Protein 4B62 (pdb70)

Organism: Pseudomonas aeruginosa (strain ATCC 15692 / DSM 22644 / CIP 104116 / JCM 14847 / LMG 12228 / 1C / PRS 101 / PAO1) (NCBI:txid208964)

Structure (mmCIF, N/CA/C/O backbone):
data_4B62
#
_entry.id   4B62
#
_cell.length_a   30.240
_cell.length_b   51.700
_cell.length_c   79.640
_cell.angle_alpha   90.00
_cell.angle_beta   90.00
_cell.angle_gamma   90.00
#
_symmetry.space_group_name_H-M   'P 21 21 21'
#
loop_
_entity.id
_entity.type
_entity.pdbx_description
1 polymer TSSL1
2 non-polymer 1,2-ETHANEDIOL
3 non-polymer 'PHOSPHATE ION'
4 water water
#
loop_
_atom_site.group_PDB
_atom_site.id
_atom_site.type_symbol
_atom_site.label_atom_id
_atom_site.label_alt_id
_atom_site.label_comp_id
_atom_site.label_asym_id
_atom_site.label_entity_id
_atom_site.label_seq_id
_atom_site.pdbx_PDB_ins_code
_atom_site.Cartn_x
_atom_site.Cartn_y
_atom_site.Cartn_z
_atom_site.occupancy
_atom_site.B_iso_or_equiv
_atom_site.auth_seq_id
_atom_site.auth_comp_id
_atom_site.auth_asym_id
_atom_site.auth_atom_id
_atom_site.pdbx_PDB_model_num
ATOM 1 N N . GLU A 1 12 ? 9.248 15.549 6.958 1.00 50.15 304 GLU A N 1
ATOM 2 C CA . GLU A 1 12 ? 8.103 14.627 7.229 1.00 49.94 304 GLU A CA 1
ATOM 3 C C . GLU A 1 12 ? 8.512 13.178 6.991 1.00 39.18 304 GLU A C 1
ATOM 4 O O . GLU A 1 12 ? 8.712 12.436 7.947 1.00 38.98 304 GLU A O 1
ATOM 6 N N . ARG A 1 13 ? 8.657 12.777 5.726 1.00 30.54 305 ARG A N 1
ATOM 7 C CA . ARG A 1 13 ? 9.005 11.390 5.419 1.00 25.49 305 ARG A CA 1
ATOM 8 C C . ARG A 1 13 ? 10.468 11.132 5.760 1.00 24.24 305 ARG A C 1
ATOM 9 O O . ARG A 1 13 ? 11.332 11.939 5.426 1.00 26.50 305 ARG A O 1
ATOM 17 N N . PRO A 1 14 ? 10.750 10.017 6.458 1.00 23.98 306 PRO A N 1
ATOM 18 C CA . PRO A 1 14 ? 12.141 9.749 6.813 1.00 20.31 306 PRO A CA 1
ATOM 19 C C . PRO A 1 14 ? 12.941 9.381 5.579 1.00 19.38 306 PRO A C 1
ATOM 20 O O . PRO A 1 14 ? 12.561 8.448 4.863 1.00 20.61 306 PRO A O 1
ATOM 24 N N . ARG A 1 15 ? 14.035 10.102 5.331 1.00 19.63 307 ARG A N 1
ATOM 25 C CA . ARG A 1 15 ? 14.846 9.902 4.123 1.00 21.26 307 ARG A CA 1
ATOM 26 C C . ARG A 1 15 ? 16.323 9.795 4.505 1.00 20.64 307 ARG A C 1
ATOM 27 O O . ARG A 1 15 ? 16.902 10.760 5.012 1.00 23.64 307 ARG A O 1
ATOM 35 N N . LEU A 1 16 ? 16.924 8.628 4.266 1.00 20.21 308 LEU A N 1
ATOM 36 C CA . LEU A 1 16 ? 18.324 8.388 4.633 1.00 17.93 308 LEU A CA 1
ATOM 37 C C . LEU A 1 16 ? 19.308 8.228 3.474 1.00 17.48 308 LEU A C 1
ATOM 38 O O . LEU A 1 16 ? 20.497 8.416 3.693 1.00 17.95 308 LEU A O 1
ATOM 43 N N . ALA A 1 17 ? 18.854 7.878 2.272 1.00 18.22 309 ALA A N 1
ATOM 44 C CA . ALA A 1 17 ? 19.777 7.597 1.168 1.00 19.54 309 ALA A CA 1
ATOM 45 C C . ALA A 1 17 ? 20.702 8.788 0.928 1.00 19.70 309 ALA A C 1
ATOM 46 O O . ALA A 1 17 ? 21.897 8.622 0.652 1.00 22.03 309 ALA A O 1
ATOM 48 N N . ARG A 1 18 ? 20.149 9.991 1.080 1.00 19.27 310 ARG A N 1
ATOM 49 C CA . ARG A 1 18 ? 20.901 11.226 0.917 1.00 21.67 310 ARG A CA 1
ATOM 50 C C . ARG A 1 18 ? 22.100 11.374 1.855 1.00 20.06 310 ARG A C 1
ATOM 51 O O . ARG A 1 18 ? 22.983 12.180 1.583 1.00 25.93 310 ARG A O 1
ATOM 59 N N . PHE A 1 19 ? 22.130 10.618 2.954 1.00 18.49 311 PHE A N 1
ATOM 60 C CA . PHE A 1 19 ? 23.246 10.678 3.908 1.00 17.68 311 PHE A CA 1
ATOM 61 C C . PHE A 1 19 ? 24.214 9.504 3.787 1.00 18.21 311 PHE A C 1
ATOM 62 O O . PHE A 1 19 ? 25.207 9.441 4.525 1.00 19.74 311 PHE A O 1
ATOM 70 N N . LEU A 1 20 ? 23.923 8.587 2.865 1.00 16.72 312 LEU A N 1
ATOM 71 C CA . LEU A 1 20 ? 24.663 7.338 2.746 1.00 15.96 312 LEU A CA 1
ATOM 72 C C . LEU A 1 20 ? 25.122 7.057 1.308 1.00 16.00 312 LEU A C 1
ATOM 73 O O . LEU A 1 20 ? 25.270 5.903 0.896 1.00 16.49 312 LEU A O 1
ATOM 78 N N . ALA A 1 21 ? 25.387 8.116 0.549 1.00 18.93 313 ALA A N 1
ATOM 79 C CA . ALA A 1 21 ? 25.758 7.960 -0.855 1.00 19.41 313 ALA A CA 1
ATOM 80 C C . ALA A 1 21 ? 26.961 7.040 -1.100 1.00 17.92 313 ALA A C 1
ATOM 81 O O . ALA A 1 21 ? 26.911 6.197 -1.993 1.00 18.07 313 ALA A O 1
ATOM 83 N N . ASP A 1 22 ? 28.046 7.235 -0.356 1.00 18.35 314 ASP A N 1
ATOM 84 C CA . ASP A 1 22 ? 29.258 6.435 -0.578 1.00 20.72 314 ASP A CA 1
ATOM 85 C C . ASP A 1 22 ? 28.996 4.958 -0.321 1.00 18.89 314 ASP A C 1
ATOM 86 O O . ASP A 1 22 ? 29.438 4.106 -1.070 1.00 18.65 314 ASP A O 1
ATOM 91 N N . ASP A 1 23 ? 28.268 4.663 0.749 1.00 16.09 315 ASP A N 1
ATOM 92 C CA . ASP A 1 23 ? 27.980 3.280 1.105 1.00 14.14 315 ASP A CA 1
ATOM 93 C C . ASP A 1 23 ? 27.036 2.629 0.105 1.00 13.73 315 ASP A C 1
ATOM 94 O O . ASP A 1 23 ? 27.170 1.444 -0.193 1.00 14.97 315 ASP A O 1
ATOM 99 N N . ILE A 1 24 ? 26.095 3.410 -0.425 1.00 14.62 316 ILE A N 1
ATOM 100 C CA . ILE A 1 24 ? 25.202 2.894 -1.453 1.00 15.80 316 ILE A CA 1
ATOM 101 C C . ILE A 1 24 ? 26.005 2.587 -2.726 1.00 16.53 316 ILE A C 1
ATOM 102 O O . ILE A 1 24 ? 25.845 1.507 -3.305 1.00 17.57 316 ILE A O 1
ATOM 107 N N . LYS A 1 25 ? 26.862 3.516 -3.160 1.00 18.80 317 LYS A N 1
ATOM 108 C CA . LYS A 1 25 ? 27.638 3.315 -4.399 1.00 20.45 317 LYS A CA 1
ATOM 109 C C . LYS A 1 25 ? 28.603 2.141 -4.262 1.00 21.33 317 LYS A C 1
ATOM 110 O O . LYS A 1 25 ? 28.787 1.379 -5.207 1.00 22.63 317 LYS A O 1
ATOM 113 N N . ALA A 1 26 ? 29.203 1.994 -3.085 1.00 19.36 318 ALA A N 1
ATOM 114 C CA . ALA A 1 26 ? 30.111 0.873 -2.803 1.00 17.44 318 ALA A CA 1
ATOM 115 C C . ALA A 1 26 ? 29.382 -0.459 -2.563 1.00 16.40 318 ALA A C 1
ATOM 116 O O . ALA A 1 26 ? 30.025 -1.501 -2.429 1.00 19.62 318 ALA A O 1
ATOM 118 N N . GLN A 1 27 ? 28.051 -0.407 -2.493 1.00 16.53 319 GLN A N 1
ATOM 119 C CA . GLN A 1 27 ? 27.193 -1.566 -2.256 1.00 16.26 319 GLN A CA 1
ATOM 120 C C . GLN A 1 27 ? 27.405 -2.178 -0.860 1.00 14.75 319 GLN A C 1
ATOM 121 O O . GLN A 1 27 ? 27.155 -3.371 -0.656 1.00 18.07 319 GLN A O 1
ATOM 127 N N A ARG A 1 28 ? 27.847 -1.342 0.088 0.53 12.95 320 ARG A N 1
ATOM 128 N N B ARG A 1 28 ? 27.840 -1.351 0.095 0.47 12.90 320 ARG A N 1
ATOM 129 C CA A ARG A 1 28 ? 27.933 -1.733 1.501 0.53 12.81 320 ARG A CA 1
ATOM 130 C CA B ARG A 1 28 ? 27.921 -1.770 1.497 0.47 12.42 320 ARG A CA 1
ATOM 131 C C A ARG A 1 28 ? 26.564 -1.744 2.180 0.53 11.61 320 ARG A C 1
ATOM 132 C C B ARG A 1 28 ? 26.560 -1.744 2.189 0.47 11.55 320 ARG A C 1
ATOM 133 O O A ARG A 1 28 ? 26.362 -2.470 3.150 0.53 12.21 320 ARG A O 1
ATOM 134 O O B ARG A 1 28 ? 26.354 -2.458 3.169 0.47 12.26 320 ARG A O 1
ATOM 149 N N . VAL A 1 29 ? 25.657 -0.893 1.710 1.00 11.38 321 VAL A N 1
ATOM 150 C CA . VAL A 1 29 ? 24.276 -0.880 2.194 1.00 11.68 321 VAL A CA 1
ATOM 151 C C . VAL A 1 29 ? 23.345 -0.669 1.023 1.00 12.13 321 VAL A C 1
ATOM 152 O O . VAL A 1 29 ? 23.765 -0.230 -0.050 1.00 13.30 321 VAL A O 1
ATOM 156 N N . ALA A 1 30 ? 22.073 -0.983 1.257 1.00 11.86 322 ALA A N 1
ATOM 157 C CA . ALA A 1 30 ? 20.999 -0.559 0.374 1.00 11.97 322 ALA A CA 1
ATOM 158 C C . ALA A 1 30 ? 19.954 0.159 1.213 1.00 12.20 322 ALA A C 1
ATOM 159 O O . ALA A 1 30 ? 19.724 -0.199 2.364 1.00 13.38 322 ALA A O 1
ATOM 161 N N . VAL A 1 31 ? 19.337 1.181 0.640 1.00 12.75 323 VAL A N 1
ATOM 162 C CA . VAL A 1 31 ? 18.403 2.017 1.3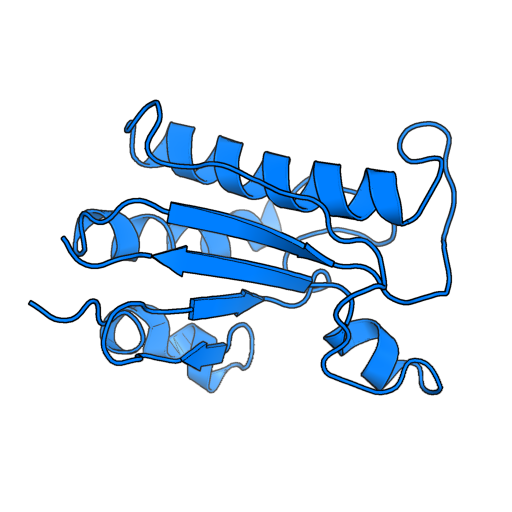83 1.00 13.81 323 VAL A CA 1
ATOM 163 C C . VAL A 1 31 ? 17.106 2.142 0.603 1.00 15.43 323 VAL A C 1
ATOM 164 O O . VAL A 1 31 ? 17.110 2.507 -0.574 1.00 16.89 323 VAL A O 1
ATOM 168 N N . GLU A 1 32 ? 16.012 1.803 1.271 1.00 13.79 324 GLU A N 1
ATOM 169 C CA . GLU A 1 32 ? 14.663 2.026 0.762 1.00 14.40 324 GLU A CA 1
ATOM 170 C C . GLU A 1 32 ? 14.072 3.208 1.519 1.00 14.08 324 GLU A C 1
ATOM 171 O O . GLU A 1 32 ? 13.807 3.091 2.716 1.00 15.11 324 GLU A O 1
ATOM 177 N N . ASP A 1 33 ? 13.868 4.334 0.833 1.00 14.92 325 ASP A N 1
ATOM 178 C CA . ASP A 1 33 ? 13.183 5.489 1.408 1.00 17.33 325 ASP A CA 1
ATOM 179 C C . ASP A 1 33 ? 11.712 5.345 1.034 1.00 17.81 325 ASP A C 1
ATOM 180 O O . ASP A 1 33 ? 11.286 5.683 -0.081 1.00 19.28 325 ASP A O 1
ATOM 185 N N . ALA A 1 34 ? 10.960 4.786 1.974 1.00 16.73 326 ALA A N 1
ATOM 186 C CA . ALA A 1 34 ? 9.545 4.460 1.791 1.00 17.69 326 ALA A CA 1
ATOM 187 C C . ALA A 1 34 ? 8.659 5.569 2.353 1.00 20.40 326 ALA A C 1
ATOM 188 O O . ALA A 1 34 ? 9.146 6.564 2.903 1.00 18.27 326 ALA A O 1
ATOM 190 N N . VAL A 1 35 ? 7.344 5.393 2.211 1.00 23.55 327 VAL A N 1
ATOM 191 C CA . VAL A 1 35 ? 6.380 6.425 2.591 1.00 23.41 327 VAL A CA 1
ATOM 192 C C . VAL A 1 35 ? 6.451 6.836 4.071 1.00 18.14 327 VAL A C 1
ATOM 193 O O . VAL A 1 35 ? 6.285 8.004 4.410 1.00 24.82 327 VAL A O 1
ATOM 197 N N . ASP A 1 36 ? 6.729 5.868 4.939 1.00 15.45 328 ASP A N 1
ATOM 198 C CA . ASP A 1 36 ? 6.634 6.050 6.385 1.00 15.06 328 ASP A CA 1
ATOM 199 C C . ASP A 1 36 ? 7.858 5.545 7.158 1.00 14.40 328 ASP A C 1
ATOM 200 O O . ASP A 1 36 ? 7.836 5.505 8.387 1.00 16.65 328 ASP A O 1
ATOM 205 N N . ARG A 1 37 ? 8.907 5.158 6.427 1.00 14.26 329 ARG A N 1
ATOM 206 C CA . ARG A 1 37 ? 10.075 4.470 6.971 1.00 14.89 329 ARG A CA 1
ATOM 207 C C . ARG A 1 37 ? 11.211 4.634 5.988 1.00 12.97 329 ARG A C 1
ATOM 208 O O . ARG A 1 37 ? 10.965 4.719 4.787 1.00 14.20 329 ARG A O 1
ATOM 216 N N . SER A 1 38 ? 12.444 4.660 6.493 1.00 11.72 330 SER A N 1
ATOM 217 C CA A SER A 1 38 ? 13.607 4.386 5.658 0.65 12.65 330 SER A CA 1
ATOM 218 C CA B SER A 1 38 ? 13.619 4.381 5.669 0.35 12.48 330 SER A CA 1
ATOM 219 C C . SER A 1 38 ? 14.234 3.107 6.201 1.00 11.12 330 SER A C 1
ATOM 220 O O . SER A 1 38 ? 14.430 2.984 7.406 1.00 13.56 330 SER A O 1
ATOM 225 N N . VAL A 1 39 ? 14.514 2.159 5.309 1.00 11.43 331 VAL A N 1
ATOM 226 C CA . VAL A 1 39 ? 15.053 0.859 5.697 1.00 11.12 331 VAL A CA 1
ATOM 227 C C . VAL A 1 39 ? 16.452 0.706 5.118 1.00 10.57 331 VAL A C 1
ATOM 228 O O . VAL A 1 39 ? 16.635 0.720 3.894 1.00 10.73 331 VAL A O 1
ATOM 232 N N . VAL A 1 40 ? 17.437 0.547 6.001 1.00 9.90 332 VAL A N 1
ATOM 233 C CA . VAL A 1 40 ? 18.820 0.333 5.590 1.00 9.47 332 VAL A CA 1
ATOM 234 C C . VAL A 1 40 ? 19.130 -1.148 5.763 1.00 8.53 332 VAL A C 1
ATOM 235 O O . VAL A 1 40 ? 19.078 -1.672 6.873 1.00 10.18 332 VAL A O 1
ATOM 239 N N . THR A 1 41 ? 19.384 -1.831 4.644 1.00 10.04 333 THR A N 1
ATOM 240 C CA . THR A 1 41 ? 19.754 -3.240 4.665 1.00 9.94 333 THR A CA 1
ATOM 241 C C . THR A 1 41 ? 21.276 -3.359 4.587 1.00 9.93 333 THR A C 1
ATOM 242 O O . THR A 1 41 ? 21.899 -2.771 3.705 1.00 11.28 333 THR A O 1
ATOM 246 N N . ILE A 1 42 ? 21.844 -4.104 5.526 1.00 10.00 334 ILE A N 1
ATOM 247 C CA . ILE A 1 42 ? 23.284 -4.312 5.585 1.00 10.16 334 ILE A CA 1
ATOM 248 C C . ILE A 1 42 ? 23.550 -5.814 5.707 1.00 10.26 334 ILE A C 1
ATOM 249 O O . ILE A 1 42 ? 23.121 -6.448 6.678 1.00 10.09 334 ILE A O 1
ATOM 254 N N . ARG A 1 43 ? 24.234 -6.402 4.721 1.00 10.81 335 ARG A N 1
ATOM 255 C CA A ARG A 1 43 ? 24.649 -7.793 4.822 0.52 10.82 335 ARG A CA 1
ATOM 256 C CA B ARG A 1 43 ? 24.677 -7.790 4.820 0.48 10.75 335 ARG A CA 1
ATOM 257 C C . ARG A 1 43 ? 25.501 -7.970 6.088 1.00 9.89 335 ARG A C 1
ATOM 258 O O . ARG A 1 43 ? 26.326 -7.099 6.430 1.00 10.08 335 ARG A O 1
ATOM 273 N N . GLY A 1 44 ? 25.331 -9.103 6.760 1.00 9.54 336 GLY A N 1
ATOM 274 C CA . GLY A 1 44 ? 26.149 -9.406 7.938 1.00 9.25 336 GLY A CA 1
ATOM 275 C C . GLY A 1 44 ? 27.639 -9.331 7.648 1.00 9.82 336 GLY A C 1
ATOM 276 O O . GLY A 1 44 ? 28.413 -8.936 8.514 1.00 10.51 336 GLY A O 1
ATOM 277 N N A ASP A 1 45 ? 28.035 -9.706 6.428 0.50 9.69 337 ASP A N 1
ATOM 278 N N B ASP A 1 45 ? 28.040 -9.694 6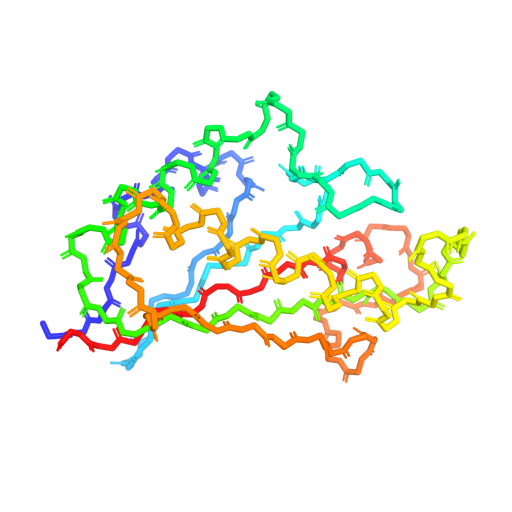.436 0.50 9.35 337 ASP A N 1
ATOM 279 C CA A ASP A 1 45 ? 29.450 -9.703 6.051 0.50 10.31 337 ASP A CA 1
ATOM 280 C CA B ASP A 1 45 ? 29.455 -9.697 6.100 0.50 9.41 337 ASP A CA 1
ATOM 281 C C A ASP A 1 45 ? 30.072 -8.306 6.110 0.50 10.06 337 ASP A C 1
ATOM 282 C C B ASP A 1 45 ? 30.076 -8.301 6.097 0.50 9.82 337 ASP A C 1
ATOM 283 O O A ASP A 1 45 ? 31.291 -8.187 6.176 0.50 11.34 337 ASP A O 1
ATOM 284 O O B ASP A 1 45 ? 31.297 -8.179 6.133 0.50 11.07 337 ASP A O 1
ATOM 293 N N . GLU A 1 46 ? 29.258 -7.254 6.048 1.00 9.82 338 GLU A N 1
ATOM 294 C CA . GLU A 1 46 ? 29.760 -5.879 6.122 1.00 9.35 338 GLU A CA 1
ATOM 295 C C . GLU A 1 46 ? 30.056 -5.414 7.544 1.00 8.84 338 GLU A C 1
ATOM 296 O O . GLU A 1 46 ? 30.636 -4.343 7.702 1.00 10.38 338 GLU A O 1
ATOM 302 N N . LEU A 1 47 ? 29.641 -6.199 8.548 1.00 8.95 339 LEU A N 1
ATOM 303 C CA . LEU A 1 47 ? 29.724 -5.805 9.959 1.00 9.63 339 LEU A CA 1
ATOM 304 C C . LEU A 1 47 ? 30.449 -6.789 10.853 1.00 9.55 339 LEU A C 1
ATOM 305 O O . LEU A 1 47 ? 31.195 -6.372 11.736 1.00 11.42 339 LEU A O 1
ATOM 310 N N . PHE A 1 48 ? 30.191 -8.082 10.647 1.00 9.87 340 PHE A N 1
ATOM 311 C CA . PHE A 1 48 ? 30.548 -9.125 11.598 1.00 10.56 340 PHE A CA 1
ATOM 312 C C . PHE A 1 48 ? 31.460 -10.154 10.942 1.00 11.66 340 PHE A C 1
ATOM 313 O O . PHE A 1 48 ? 31.289 -10.485 9.768 1.00 12.17 340 PHE A O 1
ATOM 321 N N . ALA A 1 49 ? 32.379 -10.721 11.721 1.00 13.93 341 ALA A N 1
ATOM 322 C CA . ALA A 1 49 ? 33.071 -11.928 11.274 1.00 14.77 341 ALA A CA 1
ATOM 323 C C . ALA A 1 49 ? 32.055 -13.069 11.189 1.00 15.22 341 ALA A C 1
ATOM 324 O O . ALA A 1 49 ? 30.968 -13.026 11.808 1.00 14.17 341 ALA A O 1
ATOM 326 N N . SER A 1 50 ? 32.393 -14.072 10.394 1.00 16.57 342 SER A N 1
ATOM 327 C CA . SER A 1 50 ? 31.570 -15.256 10.258 1.00 16.91 342 SER A CA 1
ATOM 328 C C . SER A 1 50 ? 31.195 -15.803 11.635 1.00 17.66 342 SER A C 1
ATOM 329 O O . SER A 1 50 ? 32.038 -15.917 12.524 1.00 18.10 342 SER A O 1
ATOM 332 N N . ALA A 1 51 ? 29.907 -16.083 11.823 1.00 16.95 343 ALA A N 1
ATOM 333 C CA . ALA A 1 51 ? 29.410 -16.734 13.040 1.00 17.92 343 ALA A CA 1
ATOM 334 C C . ALA A 1 51 ? 29.564 -15.902 14.326 1.00 17.03 343 ALA A C 1
ATOM 335 O O . ALA A 1 51 ? 29.425 -16.433 15.420 1.00 20.26 343 ALA A O 1
ATOM 337 N N . SER A 1 52 ? 29.801 -14.595 14.184 1.00 15.08 344 SER A N 1
ATOM 338 C CA . SER A 1 52 ? 29.996 -13.682 15.317 1.00 13.93 344 SER A CA 1
ATOM 339 C C . SER A 1 52 ? 28.927 -12.574 15.290 1.00 12.44 344 SER A C 1
ATOM 340 O O . SER A 1 52 ? 28.396 -12.262 14.226 1.00 11.87 344 SER A O 1
ATOM 343 N N . ALA A 1 53 ? 28.658 -11.981 16.453 1.00 12.82 345 ALA A N 1
ATOM 344 C CA . ALA A 1 53 ? 27.755 -10.839 16.578 1.00 12.10 345 ALA A CA 1
ATOM 345 C C . ALA A 1 53 ? 28.455 -9.562 17.041 1.00 12.63 345 ALA A C 1
ATOM 346 O O . ALA A 1 53 ? 27.814 -8.579 17.331 1.00 15.68 345 ALA A O 1
ATOM 348 N N . SER A 1 54 ? 29.782 -9.586 17.064 1.00 13.09 346 SER A N 1
ATOM 349 C CA A SER A 1 54 ? 30.560 -8.389 17.352 0.53 13.56 346 SER A CA 1
ATOM 350 C CA B SER A 1 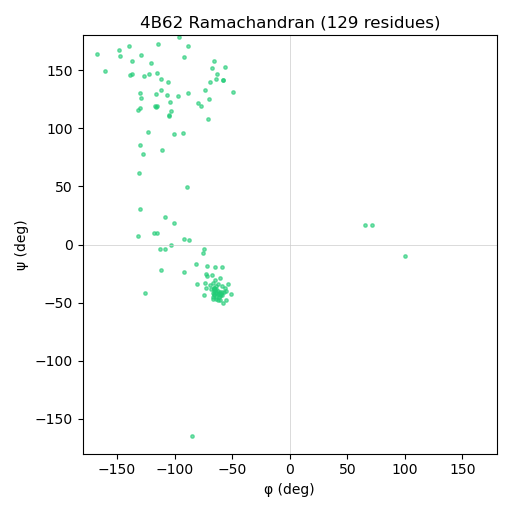54 ? 30.584 -8.409 17.349 0.47 13.65 346 SER A CA 1
ATOM 351 C C . SER A 1 54 ? 30.846 -7.637 16.057 1.00 12.29 346 SER A C 1
ATOM 352 O O . SER A 1 54 ? 31.244 -8.231 15.062 1.00 14.94 346 SER A O 1
ATOM 357 N N . VAL A 1 55 ? 30.626 -6.330 16.068 1.00 11.38 347 VAL A N 1
ATOM 358 C CA . VAL A 1 55 ? 30.943 -5.513 14.907 1.00 11.18 347 VAL A CA 1
ATOM 359 C C . VAL A 1 55 ? 32.451 -5.309 14.904 1.00 11.80 347 VAL A C 1
ATOM 360 O O . VAL A 1 55 ? 33.011 -4.746 15.834 1.00 14.11 347 VAL A O 1
ATOM 364 N N . ARG A 1 56 ? 33.096 -5.767 13.839 1.00 10.87 348 ARG A N 1
ATOM 365 C CA . ARG A 1 56 ? 34.559 -5.690 13.743 1.00 9.87 348 ARG A CA 1
ATOM 366 C C . ARG A 1 56 ? 35.014 -4.238 13.869 1.00 10.47 348 ARG A C 1
ATOM 367 O O . ARG A 1 56 ? 34.358 -3.355 13.344 1.00 11.10 348 ARG A O 1
ATOM 375 N N . ASP A 1 57 ? 36.142 -3.983 14.552 1.00 11.91 349 ASP A N 1
ATOM 376 C CA . ASP A 1 57 ? 36.607 -2.613 14.718 1.00 13.07 349 ASP A CA 1
ATOM 377 C C . ASP A 1 57 ? 36.666 -1.897 13.375 1.00 11.15 349 ASP A C 1
ATOM 378 O O . ASP A 1 57 ? 36.253 -0.749 13.246 1.00 13.05 349 ASP A O 1
ATOM 383 N N . GLU A 1 58 ? 37.172 -2.598 12.365 1.00 10.62 350 GLU A N 1
ATOM 384 C CA . GLU A 1 58 ? 37.395 -1.997 11.048 1.00 12.27 350 GLU A CA 1
ATOM 385 C C . GLU A 1 58 ? 36.108 -1.568 10.331 1.00 11.38 350 GLU A C 1
ATOM 386 O O . GLU A 1 58 ? 36.153 -0.722 9.423 1.00 12.79 350 GLU A O 1
ATOM 392 N N . PHE A 1 59 ? 34.971 -2.131 10.758 1.00 11.35 351 PHE A N 1
ATOM 393 C CA . PHE A 1 59 ? 33.667 -1.859 10.132 1.00 11.76 351 PHE A CA 1
ATOM 394 C C . PHE A 1 59 ? 32.742 -1.015 10.990 1.00 11.36 351 PHE A C 1
ATOM 395 O O . PHE A 1 59 ? 31.652 -0.636 10.552 1.00 12.31 351 PHE A O 1
ATOM 403 N N . GLN A 1 60 ? 33.173 -0.695 12.203 1.00 11.11 352 GLN A N 1
ATOM 404 C CA . GLN A 1 60 ? 32.432 0.249 13.027 1.00 12.28 352 GLN A CA 1
ATOM 405 C C . GLN A 1 60 ? 32.146 1.592 12.356 1.00 11.41 352 GLN A C 1
ATOM 406 O O . GLN A 1 60 ? 31.081 2.159 12.584 1.00 12.88 352 GLN A O 1
ATOM 412 N N . PRO A 1 61 ? 33.064 2.093 11.507 1.00 11.29 353 PRO A N 1
ATOM 413 C CA . PRO A 1 61 ? 32.733 3.369 10.875 1.00 12.07 353 PRO A CA 1
ATOM 414 C C . PRO A 1 61 ? 31.462 3.322 10.011 1.00 11.81 353 PRO A C 1
ATOM 415 O O . PRO A 1 61 ? 30.785 4.328 9.879 1.00 12.17 353 PRO A O 1
ATOM 419 N N . LEU A 1 62 ? 31.132 2.159 9.444 1.00 11.26 354 LEU A N 1
ATOM 420 C CA . LEU A 1 62 ? 29.884 2.034 8.690 1.00 11.32 354 LEU A CA 1
ATOM 421 C C . LEU A 1 62 ? 28.683 2.314 9.595 1.00 11.33 354 LEU A C 1
ATOM 422 O O . LEU A 1 62 ? 27.785 3.093 9.240 1.00 12.59 354 LEU A O 1
ATOM 427 N N . LEU A 1 63 ? 28.663 1.694 10.772 1.00 10.37 355 LEU A N 1
ATOM 428 C CA . LEU A 1 63 ? 27.577 1.964 11.721 1.00 11.99 355 LEU A CA 1
ATOM 429 C C . LEU A 1 63 ? 27.629 3.392 12.231 1.00 10.98 355 LEU A C 1
ATOM 430 O O . LEU A 1 63 ? 26.600 3.986 12.521 1.00 12.64 355 LEU A O 1
ATOM 435 N N . LEU A 1 64 ? 28.826 3.954 12.368 1.00 11.62 356 LEU A N 1
ATOM 436 C CA . LEU A 1 64 ? 28.931 5.362 12.753 1.00 11.20 356 LEU A CA 1
ATOM 437 C C . LEU A 1 64 ? 28.249 6.284 11.731 1.00 12.22 356 LEU A C 1
ATOM 438 O O . LEU A 1 64 ? 27.563 7.224 12.111 1.00 13.53 356 LEU A O 1
ATOM 443 N N . ARG A 1 65 ? 28.412 6.003 10.441 1.00 10.99 357 ARG A N 1
ATOM 444 C CA . ARG A 1 65 ? 27.745 6.806 9.405 1.00 12.53 357 ARG A CA 1
ATOM 445 C C . ARG A 1 65 ? 26.227 6.685 9.502 1.00 13.09 357 ARG A C 1
ATOM 446 O O . ARG A 1 65 ? 25.496 7.663 9.252 1.00 14.22 357 ARG A O 1
ATOM 454 N N . ILE A 1 66 ? 25.753 5.494 9.862 1.00 12.65 358 ILE A N 1
ATOM 455 C CA A ILE A 1 66 ? 24.323 5.273 10.119 0.41 12.36 358 ILE A CA 1
ATOM 456 C CA B ILE A 1 66 ? 24.326 5.343 10.087 0.59 12.58 358 ILE A CA 1
ATOM 457 C C . ILE A 1 66 ? 23.885 6.142 11.307 1.00 12.87 358 ILE A C 1
ATOM 458 O O . ILE A 1 66 ? 22.875 6.840 11.249 1.00 14.72 358 ILE A O 1
ATOM 467 N N . ALA A 1 67 ? 24.645 6.087 12.393 1.00 12.17 359 ALA A N 1
ATOM 468 C CA . ALA A 1 67 ? 24.346 6.914 13.564 1.00 12.99 359 ALA A CA 1
ATOM 469 C C . ALA A 1 67 ? 24.301 8.404 13.234 1.00 14.79 359 ALA A C 1
ATOM 470 O O . ALA A 1 67 ? 23.433 9.129 13.741 1.00 16.67 359 ALA A O 1
ATOM 472 N N . ASP A 1 68 ? 25.235 8.859 12.404 1.00 13.85 360 ASP A N 1
ATOM 473 C CA . ASP A 1 68 ? 25.272 10.253 11.997 1.00 15.34 360 ASP A CA 1
ATOM 474 C C . ASP A 1 68 ? 23.980 10.623 11.262 1.00 15.65 360 ASP A C 1
ATOM 475 O O . ASP A 1 68 ? 23.410 11.688 11.495 1.00 18.10 360 ASP A O 1
ATOM 480 N N . ALA A 1 69 ? 23.537 9.747 10.361 1.00 16.31 361 ALA A N 1
ATOM 481 C CA . ALA A 1 69 ? 22.291 9.961 9.630 1.00 17.86 361 ALA A CA 1
ATOM 482 C C . ALA A 1 69 ? 21.101 9.994 10.588 1.00 17.32 361 ALA A C 1
ATOM 483 O O . ALA A 1 69 ? 20.196 10.822 10.424 1.00 17.63 361 ALA A O 1
ATOM 485 N N . LEU A 1 70 ? 21.124 9.115 11.594 1.00 17.18 362 LEU A N 1
ATOM 486 C CA . LEU A 1 70 ? 20.014 8.999 12.539 1.00 17.02 362 LEU A CA 1
ATOM 487 C C . LEU A 1 70 ? 19.923 10.183 13.499 1.00 19.47 362 LEU A C 1
ATOM 488 O O . LEU A 1 70 ? 18.866 10.426 14.070 1.00 21.85 362 LEU A O 1
ATOM 493 N N . ARG A 1 71 ? 21.007 10.942 13.642 1.00 20.48 363 ARG A N 1
ATOM 494 C CA . ARG A 1 71 ? 20.976 12.204 14.383 1.00 21.76 363 ARG A CA 1
ATOM 495 C C . ARG A 1 71 ? 20.142 13.267 13.666 1.00 21.98 363 ARG A C 1
ATOM 496 O O . ARG A 1 71 ? 19.619 14.185 14.297 1.00 27.05 363 ARG A O 1
ATOM 499 N N . LYS A 1 72 ? 20.038 13.132 12.347 1.00 21.86 364 LYS A N 1
ATOM 500 C CA . LYS A 1 72 ? 19.338 14.082 11.495 1.00 21.63 364 LYS A CA 1
ATOM 501 C C . LYS A 1 72 ? 17.859 13.723 11.271 1.00 20.40 364 LYS A C 1
ATOM 502 O O . LYS A 1 72 ? 17.063 14.588 10.934 1.00 27.28 364 LYS A O 1
ATOM 505 N N . VAL A 1 73 ? 17.519 12.443 11.422 1.00 19.43 365 VAL A N 1
ATOM 506 C CA . VAL A 1 73 ? 16.153 11.947 11.224 1.00 18.70 365 VAL A CA 1
ATOM 507 C C . VAL A 1 73 ? 15.727 11.256 12.508 1.00 18.93 365 VAL A C 1
ATOM 508 O O . VAL A 1 73 ? 16.038 10.077 12.724 1.00 20.78 365 VAL A O 1
ATOM 512 N N . LYS A 1 74 ? 15.008 11.994 13.351 1.00 18.60 366 LYS A N 1
ATOM 513 C CA . LYS A 1 74 ? 14.800 11.607 14.750 1.00 19.48 366 LYS A CA 1
ATOM 514 C C . LYS A 1 74 ? 13.566 10.709 14.972 1.00 18.12 366 LYS A C 1
ATOM 515 O O . LYS A 1 74 ? 12.748 10.948 15.862 1.00 19.59 366 LYS A O 1
ATOM 517 N N . GLY A 1 75 ? 13.454 9.663 14.166 1.00 16.89 367 GLY A N 1
ATOM 518 C CA . GLY A 1 75 ? 12.431 8.653 14.371 1.00 13.80 367 GLY A CA 1
ATOM 519 C C . GLY A 1 75 ? 12.910 7.495 15.237 1.00 12.41 367 GLY A C 1
ATOM 520 O O . GLY A 1 75 ? 14.116 7.273 15.420 1.00 13.04 367 GLY A O 1
ATOM 521 N N . GLN A 1 76 ? 11.948 6.757 15.779 1.00 12.75 368 GLN A N 1
ATOM 522 C CA . GLN A 1 76 ? 12.195 5.471 16.431 1.00 11.32 368 GLN A CA 1
ATOM 523 C C . GLN A 1 76 ? 12.906 4.528 15.444 1.00 10.42 368 GLN A C 1
ATOM 524 O O . GLN A 1 76 ? 12.723 4.657 14.228 1.00 11.36 368 GLN A O 1
ATOM 530 N N . VAL A 1 77 ? 13.692 3.584 15.965 1.00 10.80 369 VAL A N 1
ATOM 531 C CA . VAL A 1 77 ? 14.457 2.679 15.121 1.00 10.43 369 VAL A CA 1
ATOM 532 C C . VAL A 1 77 ? 14.256 1.235 15.536 1.00 9.61 369 VAL A C 1
ATOM 533 O O . VAL A 1 77 ? 14.362 0.886 16.715 1.00 11.06 369 VAL A O 1
ATOM 537 N N . LEU A 1 78 ? 13.950 0.400 14.546 1.00 9.67 370 LEU A N 1
ATOM 538 C CA . LEU A 1 78 ? 13.844 -1.056 14.713 1.00 9.88 370 LEU A CA 1
ATOM 539 C C . LEU A 1 78 ? 14.987 -1.716 13.941 1.00 8.74 370 LEU A C 1
ATOM 540 O O . LEU A 1 78 ? 15.237 -1.364 12.779 1.00 10.10 370 LEU A O 1
ATOM 545 N N . VAL A 1 79 ? 15.662 -2.663 14.589 1.00 8.96 371 VAL A N 1
ATOM 546 C CA . VAL A 1 79 ? 16.682 -3.458 13.932 1.00 8.69 371 VAL A CA 1
ATOM 547 C C . VAL A 1 79 ? 16.229 -4.914 13.919 1.00 8.74 371 VAL A C 1
ATOM 548 O O . VAL A 1 79 ? 16.050 -5.515 14.983 1.00 9.57 371 VAL A O 1
ATOM 552 N N . THR A 1 80 ? 16.046 -5.484 12.733 1.00 8.45 372 THR A N 1
ATOM 553 C CA . THR A 1 80 ? 15.764 -6.910 12.619 1.00 9.09 372 THR A CA 1
ATOM 554 C C . THR A 1 80 ? 17.007 -7.620 12.101 1.00 8.17 372 THR A C 1
ATOM 555 O O . THR A 1 80 ? 17.736 -7.090 11.244 1.00 8.86 372 THR A O 1
ATOM 559 N N . GLY A 1 81 ? 17.263 -8.788 12.680 1.00 8.18 373 GLY A N 1
ATOM 560 C CA . GLY A 1 81 ? 18.408 -9.617 12.333 1.00 8.26 373 GLY A CA 1
ATOM 561 C C . GLY A 1 81 ? 17.939 -10.89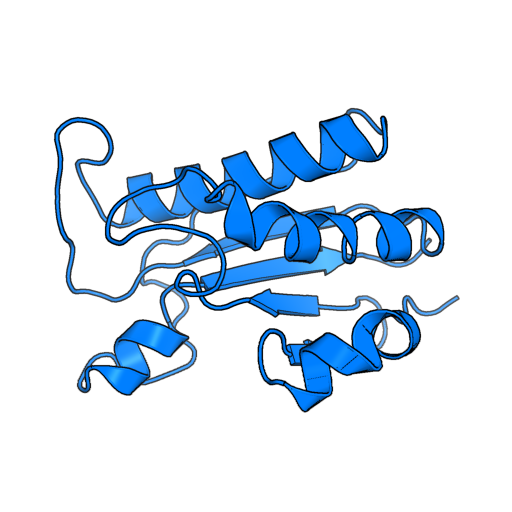2 11.647 1.00 8.25 373 GLY A C 1
ATOM 562 O O . GLY A 1 81 ? 16.920 -11.483 12.037 1.00 9.09 373 GLY A O 1
ATOM 563 N N . HIS A 1 82 ? 18.706 -11.334 10.650 1.00 8.20 374 HIS A N 1
ATOM 564 C CA . HIS A 1 82 ? 18.332 -12.451 9.793 1.00 9.18 374 HIS A CA 1
ATOM 565 C C . HIS A 1 82 ? 19.537 -13.332 9.528 1.00 8.71 374 HIS A C 1
ATOM 566 O O . HIS A 1 82 ? 20.670 -12.839 9.449 1.00 10.19 374 HIS A O 1
ATOM 573 N N . SER A 1 83 ? 19.266 -14.627 9.408 1.00 9.88 375 SER A N 1
ATOM 574 C CA . SER A 1 83 ? 20.253 -15.629 9.066 1.00 9.64 375 SER A CA 1
ATOM 575 C C . SER A 1 83 ? 19.924 -16.237 7.716 1.00 10.29 375 SER A C 1
ATOM 576 O O . SER A 1 83 ? 18.850 -15.996 7.145 1.00 11.62 375 SER A O 1
ATOM 579 N N . ASP A 1 84 ? 20.844 -17.051 7.225 1.00 11.09 376 ASP A N 1
ATOM 580 C CA . ASP A 1 84 ? 20.551 -17.998 6.156 1.00 10.47 376 ASP A CA 1
ATOM 581 C C . ASP A 1 84 ? 19.964 -19.264 6.828 1.00 12.14 376 ASP A C 1
ATOM 582 O O . ASP A 1 84 ? 19.590 -19.212 7.997 1.00 12.30 376 ASP A O 1
ATOM 587 N N . ASN A 1 85 ? 19.906 -20.385 6.117 1.00 13.04 377 ASN A N 1
ATOM 588 C CA . ASN A 1 85 ? 19.427 -21.649 6.700 1.00 15.69 377 ASN A CA 1
ATOM 589 C C . ASN A 1 85 ? 20.546 -22.676 6.933 1.00 15.87 377 ASN A C 1
ATOM 590 O O . ASN A 1 85 ? 20.286 -23.885 7.035 1.00 19.48 377 ASN A O 1
ATOM 595 N N . ARG A 1 86 ? 21.773 -22.176 7.056 1.00 15.54 378 ARG A N 1
ATOM 596 C CA . ARG A 1 86 ? 22.982 -22.999 7.181 1.00 19.15 378 ARG A CA 1
ATOM 597 C C . ARG A 1 86 ? 23.759 -22.550 8.407 1.00 19.84 378 ARG A C 1
ATOM 598 O O . ARG A 1 86 ? 24.754 -21.837 8.289 1.00 23.88 378 ARG A O 1
ATOM 606 N N . PRO A 1 87 ? 23.311 -22.960 9.596 1.00 19.58 379 PRO A N 1
ATOM 607 C CA . PRO A 1 87 ? 23.947 -22.478 10.821 1.00 19.94 379 PRO A CA 1
ATOM 608 C C . PRO A 1 87 ? 25.404 -22.903 10.985 1.00 20.40 379 PRO A C 1
ATOM 609 O O . PRO A 1 87 ? 25.779 -24.025 10.626 1.00 22.92 379 PRO A O 1
ATOM 613 N N . ILE A 1 88 ? 26.203 -21.988 11.529 1.00 20.02 380 ILE A N 1
ATOM 614 C CA . ILE A 1 88 ? 27.565 -22.268 11.969 1.00 20.43 380 ILE A CA 1
ATOM 615 C C . ILE A 1 88 ? 27.491 -22.156 13.496 1.00 22.40 380 ILE A C 1
ATOM 616 O O . ILE A 1 88 ? 27.808 -21.109 14.066 1.00 23.20 380 ILE A O 1
ATOM 621 N N . ALA A 1 89 ? 27.023 -23.224 14.147 1.00 23.41 381 ALA A N 1
ATOM 622 C CA . ALA A 1 89 ? 26.742 -23.200 15.585 1.00 22.15 381 ALA A CA 1
ATOM 623 C C . ALA A 1 89 ? 28.034 -23.100 16.397 1.00 20.17 381 ALA A C 1
ATOM 624 O O . ALA A 1 89 ? 29.041 -23.726 16.048 1.00 25.56 381 ALA A O 1
ATOM 626 N N . THR A 1 90 ? 27.983 -22.298 17.467 1.00 18.34 382 THR A N 1
ATOM 627 C CA . THR A 1 90 ? 29.102 -22.119 18.389 1.00 16.76 382 THR A CA 1
ATOM 628 C C . THR A 1 90 ? 28.591 -22.062 19.825 1.00 15.33 382 THR A C 1
ATOM 629 O O . THR A 1 90 ? 27.385 -22.007 20.070 1.00 15.98 382 THR A O 1
ATOM 633 N N . LEU A 1 91 ? 29.513 -22.085 20.782 1.00 14.25 383 LEU A N 1
ATOM 634 C CA . LEU A 1 91 ? 29.149 -21.988 22.183 1.00 13.88 383 LEU A CA 1
ATOM 635 C C . LEU A 1 91 ? 28.323 -20.747 22.495 1.00 13.85 383 LEU A C 1
ATOM 636 O O . LEU A 1 91 ? 27.388 -20.800 23.299 1.00 15.82 383 LEU A O 1
ATOM 641 N N . ARG A 1 92 ? 28.678 -19.623 21.877 1.00 13.28 384 ARG A N 1
ATOM 642 C CA . ARG A 1 92 ? 28.029 -18.358 22.171 1.00 14.81 384 ARG A CA 1
ATOM 643 C C . ARG A 1 92 ? 26.700 -18.256 21.425 1.00 14.96 384 ARG A C 1
ATOM 644 O O . ARG A 1 92 ? 25.747 -17.663 21.941 1.00 16.69 384 ARG A O 1
ATOM 652 N N . TYR A 1 93 ? 26.642 -18.834 20.223 1.00 14.06 385 TYR A N 1
ATOM 653 C CA . TYR A 1 93 ? 25.450 -18.740 19.364 1.00 14.39 385 TYR A CA 1
ATOM 654 C C . TYR A 1 93 ? 25.075 -20.128 18.883 1.00 14.32 385 TYR A C 1
ATOM 655 O O . TYR A 1 93 ? 25.482 -20.553 17.801 1.00 15.32 385 TYR A O 1
ATOM 664 N N . PRO A 1 94 ? 24.292 -20.856 19.698 1.00 15.38 386 PRO A N 1
ATOM 665 C CA . PRO A 1 94 ? 24.018 -22.257 19.375 1.00 16.36 386 PRO A CA 1
ATOM 666 C C . PRO A 1 94 ? 23.028 -22.505 18.233 1.00 15.12 386 PRO A C 1
ATOM 667 O O . PRO A 1 94 ? 22.805 -23.657 17.858 1.00 20.13 386 PRO A O 1
ATOM 671 N N . SER A 1 95 ? 22.446 -21.436 17.693 1.00 14.62 387 SER A N 1
ATOM 672 C CA . SER A 1 95 ? 21.518 -21.521 16.580 1.00 12.47 387 SER A CA 1
ATOM 673 C C . SER A 1 95 ? 21.645 -20.279 15.710 1.00 11.74 387 SER A C 1
ATOM 674 O O . SER A 1 95 ? 22.164 -19.217 16.139 1.00 11.76 387 SER A O 1
ATOM 677 N N . ASN A 1 96 ? 21.140 -20.404 14.486 1.00 11.81 388 ASN A N 1
ATOM 678 C CA . ASN A 1 96 ? 20.997 -19.245 13.629 1.00 12.77 388 ASN A CA 1
ATOM 679 C C . ASN A 1 96 ? 20.030 -18.227 14.239 1.00 11.48 388 ASN A C 1
ATOM 680 O O . ASN A 1 96 ? 20.221 -17.029 14.080 1.00 12.67 388 ASN A O 1
ATOM 685 N N . TRP A 1 97 ? 18.995 -18.695 14.941 1.00 11.12 389 TRP A N 1
ATOM 686 C CA . TRP A 1 97 ? 18.101 -17.776 15.626 1.00 11.15 389 TRP A CA 1
ATOM 687 C C . TRP A 1 97 ? 18.870 -16.899 16.611 1.00 10.15 389 TRP A C 1
ATOM 688 O O . TRP A 1 97 ? 18.767 -15.671 16.576 1.00 11.11 389 TRP A O 1
ATOM 699 N N . LYS A 1 98 ? 19.684 -17.530 17.452 1.00 10.68 390 LYS A N 1
ATOM 700 C CA . LYS A 1 98 ? 20.384 -16.767 18.465 1.00 10.59 390 LYS A CA 1
ATOM 701 C C . LYS A 1 98 ? 21.377 -15.807 17.837 1.00 10.55 390 LYS A C 1
ATOM 702 O O . LYS A 1 98 ? 21.494 -14.660 18.275 1.00 10.58 390 LYS A O 1
ATOM 708 N N . LEU A 1 99 ? 22.079 -16.253 16.797 1.00 10.45 391 LEU A N 1
ATOM 709 C CA . LEU A 1 99 ? 22.989 -15.348 16.105 1.00 10.44 391 LEU A CA 1
ATOM 710 C C . LEU A 1 99 ? 22.240 -14.140 15.516 1.00 9.71 391 LEU A C 1
ATOM 711 O O . LEU A 1 99 ? 22.712 -12.996 15.615 1.00 10.59 391 LEU A O 1
ATOM 716 N N . SER A 1 100 ? 21.068 -14.389 14.921 1.00 9.94 392 SER A N 1
ATOM 717 C CA . SER A 1 100 ? 20.304 -13.314 14.297 1.00 10.06 392 SER A CA 1
ATOM 718 C C . SER A 1 100 ? 19.833 -12.299 15.357 1.00 9.42 392 SER A C 1
ATOM 719 O O . SER A 1 100 ? 19.843 -11.092 15.120 1.00 9.74 392 SER A O 1
ATOM 722 N N . GLN A 1 101 ? 19.433 -12.801 16.522 1.00 9.23 393 GLN A N 1
ATOM 723 C CA . GLN A 1 101 ? 19.021 -11.924 17.607 1.00 9.86 393 GLN A CA 1
ATOM 724 C C . GLN A 1 101 ? 20.189 -11.103 18.132 1.00 9.27 393 GLN A C 1
ATOM 725 O O . GLN A 1 101 ? 20.076 -9.893 18.363 1.00 10.32 393 GLN A O 1
ATOM 731 N N . ALA A 1 102 ? 21.316 -11.775 18.328 1.00 10.22 394 ALA A N 1
ATOM 732 C CA . ALA A 1 102 ? 22.489 -11.125 18.897 1.00 9.96 394 ALA A CA 1
ATOM 733 C C . ALA A 1 102 ? 23.046 -10.052 17.956 1.00 8.76 394 ALA A C 1
ATOM 734 O O . ALA A 1 102 ? 23.482 -8.987 18.402 1.00 10.42 394 ALA A O 1
ATOM 736 N N . ARG A 1 103 ? 23.008 -10.334 16.653 1.00 9.64 395 ARG A N 1
ATOM 737 C CA . ARG A 1 103 ? 23.453 -9.371 15.665 1.00 9.34 395 ARG A CA 1
ATOM 738 C C . ARG A 1 103 ? 22.576 -8.121 15.662 1.00 8.78 395 ARG A C 1
ATOM 739 O O . ARG A 1 103 ? 23.076 -6.997 15.667 1.00 10.37 395 ARG A O 1
ATOM 747 N N . ALA A 1 104 ? 21.256 -8.315 15.672 1.00 9.00 396 ALA A N 1
ATOM 748 C CA . ALA A 1 104 ? 20.348 -7.181 15.732 1.00 9.52 396 ALA A CA 1
ATOM 749 C C . ALA A 1 104 ? 20.552 -6.383 17.020 1.00 8.38 396 ALA A C 1
ATOM 750 O O . ALA A 1 104 ? 20.578 -5.157 17.019 1.00 9.96 396 ALA A O 1
ATOM 752 N N . GLN A 1 105 ? 20.663 -7.099 18.123 1.00 9.62 397 GLN A N 1
ATOM 753 C CA . GLN A 1 105 ? 20.795 -6.422 19.404 1.00 9.99 397 GLN A CA 1
ATOM 754 C C . GLN A 1 105 ? 22.114 -5.639 19.500 1.00 10.06 397 GLN A C 1
ATOM 755 O O . GLN A 1 105 ? 22.150 -4.548 20.076 1.00 11.17 397 GLN A O 1
ATOM 761 N N . GLU A 1 106 ? 23.202 -6.202 18.963 1.00 11.37 398 GLU A N 1
ATOM 762 C CA . GLU A 1 106 ? 24.471 -5.492 19.014 1.00 11.20 398 GLU A CA 1
ATOM 763 C C . GLU A 1 106 ? 24.407 -4.184 18.209 1.00 9.75 398 GLU A C 1
ATOM 764 O O . GLU A 1 106 ? 24.881 -3.123 18.657 1.00 11.22 398 GLU A O 1
ATOM 770 N N . VAL A 1 107 ? 23.770 -4.244 17.041 1.00 9.97 399 VAL A N 1
ATOM 771 C CA . VAL A 1 107 ? 23.595 -3.043 16.235 1.00 9.94 399 VAL A CA 1
ATOM 772 C C . VAL A 1 107 ? 22.752 -2.008 16.993 1.00 10.00 399 VAL A C 1
ATOM 773 O O . VAL A 1 107 ? 23.108 -0.835 17.081 1.00 10.78 399 VAL A O 1
ATOM 777 N N . ALA A 1 108 ? 21.634 -2.451 17.558 1.00 9.95 400 ALA A N 1
ATOM 778 C CA . ALA A 1 108 ? 20.794 -1.541 18.340 1.00 10.93 400 ALA A CA 1
ATOM 779 C C . ALA A 1 108 ? 21.560 -0.926 19.511 1.00 10.15 400 ALA A C 1
ATOM 780 O O . ALA A 1 108 ? 21.454 0.275 19.783 1.00 11.49 400 ALA A O 1
ATOM 782 N N . ASP A 1 109 ? 22.338 -1.760 20.203 1.00 10.76 401 ASP A N 1
ATOM 783 C CA . ASP A 1 109 ? 23.082 -1.298 21.383 1.00 11.00 401 ASP A CA 1
ATOM 784 C C . ASP A 1 109 ? 24.126 -0.249 20.982 1.00 11.70 401 ASP A C 1
ATOM 785 O O . ASP A 1 109 ? 24.267 0.787 21.629 1.00 13.07 401 ASP A O 1
ATOM 790 N N . LEU A 1 110 ? 24.850 -0.522 19.904 1.00 11.43 402 LEU A N 1
ATOM 791 C CA . LEU A 1 110 ? 25.902 0.390 19.460 1.00 11.59 402 LEU A CA 1
ATOM 792 C C . LEU A 1 110 ? 25.321 1.724 18.999 1.00 11.00 402 LEU A C 1
ATOM 793 O O . LEU A 1 110 ? 25.847 2.803 19.319 1.00 12.60 402 LEU A O 1
ATOM 798 N N . LEU A 1 111 ? 24.223 1.653 18.248 1.00 11.17 403 LEU A N 1
ATOM 799 C CA . LEU A 1 111 ? 23.579 2.868 17.756 1.00 11.77 403 LEU A CA 1
ATOM 800 C C . LEU A 1 111 ? 22.985 3.677 18.911 1.00 12.39 403 LEU A C 1
ATOM 801 O O . LEU A 1 111 ? 23.102 4.905 18.933 1.00 13.98 403 LEU A O 1
ATOM 806 N N . GLY A 1 112 ? 22.352 2.992 19.856 1.00 11.93 404 GLY A N 1
ATOM 807 C CA . GLY A 1 112 ? 21.823 3.654 21.058 1.00 14.05 404 GLY A CA 1
ATOM 808 C C . GLY A 1 112 ? 22.907 4.357 21.861 1.00 13.77 404 GLY A C 1
ATOM 809 O O . GLY A 1 112 ? 22.714 5.477 22.331 1.00 15.53 404 GLY A O 1
ATOM 810 N N . ALA A 1 113 ? 24.055 3.704 22.018 1.00 13.80 405 ALA A N 1
ATOM 811 C CA . ALA A 1 113 ? 25.144 4.289 22.809 1.00 14.70 405 ALA A CA 1
ATOM 812 C C . ALA A 1 113 ? 25.745 5.521 22.123 1.00 14.69 405 ALA A C 1
ATOM 813 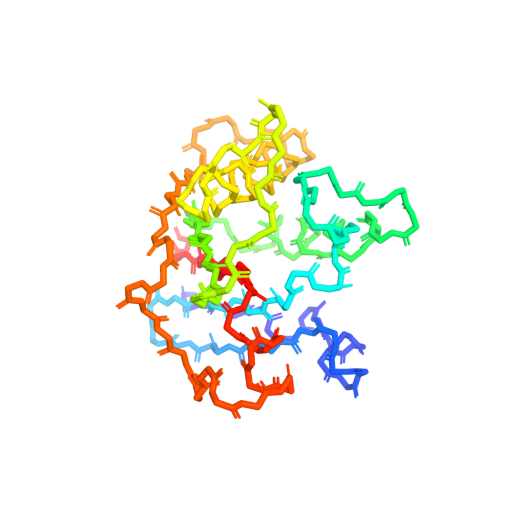O O . ALA A 1 113 ? 26.086 6.506 22.781 1.00 18.39 405 ALA A O 1
ATOM 815 N N . THR A 1 114 ? 25.860 5.473 20.801 1.00 12.92 406 THR A N 1
ATOM 816 C CA . THR A 1 114 ? 26.447 6.568 20.035 1.00 15.60 406 THR A CA 1
ATOM 817 C C . THR A 1 114 ? 25.506 7.762 19.918 1.00 16.79 406 THR A C 1
ATOM 818 O O . THR A 1 114 ? 25.928 8.899 20.078 1.00 18.87 406 THR A O 1
ATOM 822 N N . THR A 1 115 ? 24.225 7.512 19.652 1.00 16.03 407 THR A N 1
ATOM 823 C CA . THR A 1 115 ? 23.256 8.613 19.614 1.00 17.09 407 THR A CA 1
ATOM 824 C C . THR A 1 115 ? 22.932 9.158 21.006 1.00 16.09 407 THR A C 1
ATOM 825 O O . THR A 1 115 ? 22.525 10.316 21.144 1.00 20.76 407 THR A O 1
ATOM 829 N N . GLY A 1 116 ? 23.096 8.326 22.028 1.00 16.46 408 GLY A N 1
ATOM 830 C CA . GLY A 1 116 ? 22.661 8.663 23.381 1.00 17.80 408 GLY A CA 1
ATOM 831 C C . GLY A 1 116 ? 21.157 8.674 23.592 1.00 17.97 408 GLY A C 1
ATOM 832 O O . GLY A 1 116 ? 20.691 9.197 24.588 1.00 22.26 408 GLY A O 1
ATOM 833 N N . ASP A 1 117 ? 20.410 8.065 22.678 1.00 14.82 409 ASP A N 1
ATOM 834 C CA . ASP A 1 117 ? 18.959 8.006 22.759 1.00 13.93 409 ASP A CA 1
ATOM 835 C C . ASP A 1 117 ? 18.530 6.649 23.298 1.00 14.37 409 ASP A C 1
ATOM 836 O O . ASP A 1 117 ? 18.421 5.665 22.551 1.00 16.25 409 ASP A O 1
ATOM 841 N N . ALA A 1 118 ? 18.310 6.601 24.605 1.00 14.05 410 ALA A N 1
ATOM 842 C CA . ALA A 1 118 ? 17.957 5.360 25.296 1.00 13.55 410 ALA A CA 1
ATOM 843 C C . ALA A 1 118 ? 16.480 5.047 25.107 1.00 14.17 410 ALA A C 1
ATOM 844 O O . ALA A 1 118 ? 15.622 5.840 25.468 1.00 15.22 410 ALA A O 1
ATOM 846 N N . GLY A 1 119 ? 16.194 3.882 24.537 1.00 12.93 411 GLY A N 1
ATOM 847 C CA . GLY A 1 119 ? 14.820 3.441 24.280 1.00 12.71 411 GLY A CA 1
ATOM 848 C C . GLY A 1 119 ? 14.384 3.654 22.841 1.00 11.46 411 GLY A C 1
ATOM 849 O O . GLY A 1 119 ? 13.340 3.150 22.415 1.00 12.92 411 GLY A O 1
ATOM 850 N N . ARG A 1 120 ? 15.201 4.376 22.082 1.00 11.51 412 ARG A N 1
ATOM 851 C CA . ARG A 1 120 ? 14.946 4.654 20.674 1.00 10.35 412 ARG A CA 1
ATOM 852 C C . ARG A 1 120 ? 15.136 3.449 19.772 1.00 10.57 412 ARG A C 1
ATOM 853 O O . ARG A 1 120 ? 14.545 3.400 18.706 1.00 12.02 412 ARG A O 1
ATOM 861 N N . PHE A 1 121 ? 15.987 2.508 20.184 1.00 12.32 413 PHE A N 1
ATOM 862 C CA . PHE A 1 121 ? 16.353 1.353 19.354 1.00 12.18 413 PHE A CA 1
ATOM 863 C C . PHE A 1 121 ? 15.883 0.075 19.996 1.00 13.53 413 PHE A C 1
ATOM 864 O O . PHE A 1 121 ? 16.144 -0.157 21.181 1.00 16.28 413 PHE A O 1
ATOM 872 N N . THR A 1 122 ? 15.197 -0.756 19.227 1.00 12.85 414 THR A N 1
ATOM 873 C CA . THR A 1 122 ? 14.908 -2.100 19.667 1.00 13.51 414 THR A CA 1
ATOM 874 C C . THR A 1 122 ? 15.322 -3.061 18.586 1.00 10.73 414 THR A C 1
ATOM 875 O O . THR A 1 122 ? 15.536 -2.665 17.423 1.00 12.05 414 THR A O 1
ATOM 879 N N . ALA A 1 123 ? 15.435 -4.318 18.984 1.00 10.35 415 ALA A N 1
ATOM 880 C CA . ALA A 1 123 ? 15.961 -5.370 18.130 1.00 9.43 415 ALA A CA 1
ATOM 881 C C . ALA A 1 123 ? 15.160 -6.650 18.206 1.00 10.21 415 ALA A C 1
ATOM 882 O O . ALA A 1 123 ? 14.620 -6.992 19.254 1.00 12.19 415 ALA A O 1
ATOM 884 N N . GLU A 1 124 ? 15.101 -7.354 17.076 1.00 10.04 416 GLU A N 1
ATOM 885 C CA A GLU A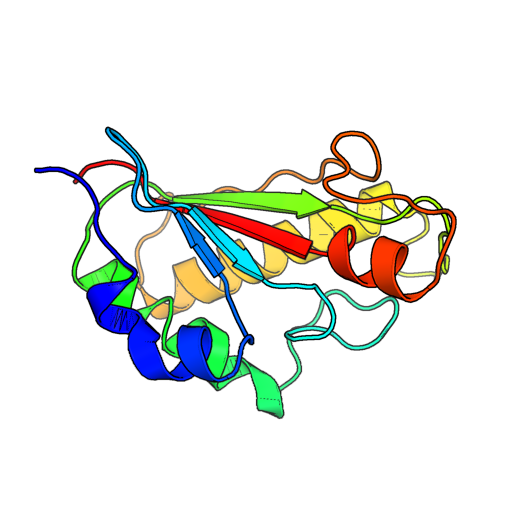 1 124 ? 14.402 -8.638 16.953 0.47 10.69 416 GLU A CA 1
ATOM 886 C CA B GLU A 1 124 ? 14.475 -8.674 17.031 0.53 10.48 416 GLU A CA 1
ATOM 887 C C . GLU A 1 124 ? 15.214 -9.576 16.055 1.00 10.30 416 GLU A C 1
ATOM 888 O O . GLU A 1 124 ? 15.554 -9.189 14.952 1.00 11.01 416 GLU A O 1
ATOM 899 N N . GLY A 1 125 ? 15.484 -10.787 16.514 1.00 10.85 417 GLY A N 1
ATOM 900 C CA . GLY A 1 125 ? 16.044 -11.828 15.679 1.00 10.14 417 GLY A CA 1
ATOM 901 C C . GLY A 1 125 ? 14.930 -12.604 15.010 1.00 10.30 417 GLY A C 1
ATOM 902 O O . GLY A 1 125 ? 13.974 -13.052 15.664 1.00 12.76 417 GLY A O 1
ATOM 903 N N . ARG A 1 126 ? 15.056 -12.761 13.699 1.00 10.08 418 ARG A N 1
ATOM 904 C CA . ARG A 1 126 ? 14.045 -13.435 12.886 1.00 11.07 418 ARG A CA 1
ATOM 905 C C . ARG A 1 126 ? 14.549 -14.682 12.192 1.00 10.22 418 ARG A C 1
ATOM 906 O O . ARG A 1 126 ? 13.868 -15.242 11.319 1.00 11.50 418 ARG A O 1
ATOM 914 N N . SER A 1 127 ? 15.759 -15.108 12.577 1.00 10.31 419 SER A N 1
ATOM 915 C CA A SER A 1 127 ? 16.409 -16.321 12.033 0.63 10.59 419 SER A CA 1
ATOM 916 C CA B SER A 1 127 ? 16.288 -16.352 12.075 0.37 10.47 419 SER A CA 1
ATOM 917 C C . SER A 1 127 ? 16.242 -16.389 10.531 1.00 10.53 419 SER A C 1
ATOM 918 O O . SER A 1 127 ? 16.546 -15.397 9.863 1.00 10.48 419 SER A O 1
ATOM 923 N N . ASP A 1 128 ? 15.816 -17.528 9.984 1.00 10.18 420 ASP A N 1
ATOM 924 C CA . ASP A 1 128 ? 15.734 -17.735 8.530 1.00 11.33 420 ASP A CA 1
ATOM 925 C C . ASP A 1 128 ? 14.319 -17.582 7.970 1.00 11.83 420 ASP A C 1
ATOM 926 O O . ASP A 1 128 ? 14.030 -18.017 6.855 1.00 12.58 420 ASP A O 1
ATOM 931 N N . THR A 1 129 ? 13.458 -16.927 8.732 1.00 10.57 421 THR A N 1
ATOM 932 C CA . THR A 1 129 ? 12.025 -16.910 8.417 1.00 10.43 421 THR A CA 1
ATOM 933 C C . THR A 1 129 ? 11.628 -15.892 7.359 1.00 10.21 421 THR A C 1
ATOM 934 O O . THR A 1 129 ? 10.528 -15.968 6.824 1.00 12.22 421 THR A O 1
ATOM 938 N N . GLU A 1 130 ? 12.509 -14.934 7.095 1.00 9.22 422 GLU A N 1
ATOM 939 C CA . GLU A 1 130 ? 12.253 -13.795 6.238 1.00 9.03 422 GLU A CA 1
ATOM 940 C C . GLU A 1 130 ? 13.389 -13.611 5.222 1.00 9.11 422 GLU A C 1
ATOM 941 O O . GLU A 1 130 ? 14.072 -12.589 5.202 1.00 9.74 422 GLU A O 1
ATOM 947 N N . PRO A 1 131 ? 13.593 -14.622 4.362 1.00 9.86 423 PRO A N 1
ATOM 948 C CA . PRO A 1 131 ? 14.624 -14.479 3.336 1.00 10.06 423 PRO A CA 1
ATOM 949 C C . PRO A 1 131 ? 14.286 -13.422 2.289 1.00 9.77 423 PRO A C 1
ATOM 950 O O . PRO A 1 131 ? 13.110 -13.191 1.984 1.00 10.87 423 PRO A O 1
ATOM 954 N N . VAL A 1 132 ? 15.326 -12.827 1.716 1.00 9.82 424 VAL A N 1
ATOM 955 C CA . VAL A 1 132 ? 15.224 -11.932 0.556 1.00 9.38 424 VAL A CA 1
ATOM 956 C C . VAL A 1 132 ? 15.862 -12.524 -0.706 1.00 10.31 424 VAL A C 1
ATOM 957 O O . VAL A 1 132 ? 15.803 -11.926 -1.770 1.00 13.50 424 VAL A O 1
ATOM 961 N N . ALA A 1 133 ? 16.468 -13.696 -0.535 1.00 9.53 425 ALA A N 1
ATOM 962 C CA . ALA A 1 133 ? 17.191 -14.385 -1.581 1.00 9.45 425 ALA A CA 1
ATOM 963 C C . ALA A 1 133 ? 17.067 -15.876 -1.368 1.00 9.05 425 ALA A C 1
ATOM 964 O O . ALA A 1 133 ? 16.651 -16.345 -0.311 1.00 10.55 425 ALA A O 1
ATOM 966 N N . THR A 1 134 ? 17.452 -16.643 -2.374 1.00 9.97 426 THR A N 1
ATOM 967 C CA . THR A 1 134 ? 17.631 -18.082 -2.173 1.00 10.16 426 THR A CA 1
ATOM 968 C C . THR A 1 134 ? 18.736 -18.398 -1.165 1.00 9.94 426 THR A C 1
ATOM 969 O O . THR A 1 134 ? 19.734 -17.675 -1.083 1.00 11.94 426 THR A O 1
ATOM 973 N N . ASN A 1 135 ? 18.542 -19.480 -0.415 1.00 10.09 427 ASN A N 1
ATOM 974 C CA . ASN A 1 135 ? 19.610 -20.075 0.377 1.00 10.20 427 ASN A CA 1
ATOM 975 C C . ASN A 1 135 ? 20.367 -21.173 -0.379 1.00 10.56 427 ASN A C 1
ATOM 976 O O . ASN A 1 135 ? 21.254 -21.823 0.195 1.00 12.30 427 ASN A O 1
ATOM 981 N N . ALA A 1 136 ? 20.040 -21.367 -1.656 1.00 11.23 428 ALA A N 1
ATOM 982 C CA . ALA A 1 136 ? 20.617 -22.446 -2.436 1.00 11.42 428 ALA A CA 1
ATOM 983 C C . ALA A 1 136 ? 21.928 -22.085 -3.122 1.00 13.21 428 ALA A C 1
ATOM 984 O O . ALA A 1 136 ? 22.453 -22.890 -3.883 1.00 19.84 428 ALA A O 1
ATOM 986 N N . SER A 1 137 ? 22.437 -20.889 -2.880 1.00 10.48 429 SER A N 1
ATOM 987 C CA . SER A 1 137 ? 23.774 -20.498 -3.344 1.00 10.02 429 SER A CA 1
ATOM 988 C C . SER A 1 137 ? 24.488 -19.758 -2.239 1.00 9.96 429 SER A C 1
ATOM 989 O O . SER A 1 137 ? 23.854 -19.156 -1.375 1.00 10.82 429 SER A O 1
ATOM 992 N N . ALA A 1 138 ? 25.814 -19.737 -2.298 1.00 9.91 430 ALA A N 1
ATOM 993 C CA . ALA A 1 138 ? 26.571 -19.007 -1.293 1.00 9.37 430 ALA A CA 1
ATOM 994 C C . ALA A 1 138 ? 26.249 -17.522 -1.337 1.00 8.75 430 ALA A C 1
ATOM 995 O O . ALA A 1 138 ? 26.082 -16.876 -0.292 1.00 10.18 430 ALA A O 1
ATOM 997 N N . GLU A 1 139 ? 26.130 -16.963 -2.542 1.00 9.53 431 GLU A N 1
ATOM 998 C CA . GLU A 1 139 ? 25.835 -15.539 -2.643 1.00 10.34 431 GLU A CA 1
ATOM 999 C C . GLU A 1 139 ? 24.432 -15.198 -2.086 1.00 9.94 431 GLU A C 1
ATOM 1000 O O . GLU A 1 139 ? 24.263 -14.173 -1.428 1.00 11.17 431 GLU A O 1
ATOM 1006 N N . GLY A 1 140 ? 23.455 -16.077 -2.314 1.00 9.67 432 GLY A N 1
ATOM 1007 C CA . GLY A 1 140 ? 22.123 -15.872 -1.775 1.00 9.58 432 GLY A CA 1
ATOM 1008 C C . GLY A 1 140 ? 22.117 -15.943 -0.265 1.00 8.49 432 GLY A C 1
ATOM 1009 O O . GLY A 1 140 ? 21.497 -15.106 0.398 1.00 9.59 432 GLY A O 1
ATOM 1010 N N . ARG A 1 141 ? 22.821 -16.924 0.291 1.00 9.07 433 ARG A N 1
ATOM 1011 C CA . ARG A 1 141 ? 22.919 -17.003 1.742 1.00 8.93 433 ARG A CA 1
ATOM 1012 C C . ARG A 1 141 ? 23.526 -15.731 2.335 1.00 8.14 433 ARG A C 1
ATOM 1013 O O . ARG A 1 141 ? 23.091 -15.260 3.389 1.00 9.06 433 ARG A O 1
ATOM 1021 N N . ALA A 1 142 ? 24.554 -15.191 1.667 1.00 9.06 434 ALA A N 1
ATOM 1022 C CA . ALA A 1 142 ? 25.202 -13.978 2.133 1.00 9.46 434 ALA A CA 1
ATOM 1023 C C . ALA A 1 142 ? 24.269 -12.772 2.098 1.00 9.29 434 ALA A C 1
ATOM 1024 O O . ALA A 1 142 ? 24.402 -11.877 2.915 1.00 11.31 434 ALA A O 1
ATOM 1026 N N . ARG A 1 143 ? 23.323 -12.746 1.154 1.00 9.29 435 ARG A N 1
ATOM 1027 C CA . ARG A 1 143 ? 22.305 -11.686 1.129 1.00 10.20 435 ARG A CA 1
ATOM 1028 C C . ARG A 1 143 ? 21.265 -11.874 2.256 1.00 9.69 435 ARG A C 1
ATOM 1029 O O . ARG A 1 143 ? 20.745 -10.889 2.798 1.00 11.73 435 ARG A O 1
ATOM 1037 N N . ASN A 1 144 ? 20.964 -13.120 2.617 1.00 8.89 436 ASN A N 1
ATOM 1038 C CA . ASN A 1 144 ? 19.977 -13.373 3.680 1.00 9.28 436 ASN A CA 1
ATOM 1039 C C . ASN A 1 144 ? 20.494 -13.038 5.067 1.00 9.05 436 ASN A C 1
ATOM 1040 O O . ASN A 1 144 ? 19.747 -12.519 5.902 1.00 10.17 436 ASN A O 1
ATOM 1045 N N . ARG A 1 145 ? 21.780 -13.316 5.305 1.00 8.61 437 ARG A N 1
ATOM 1046 C CA . ARG A 1 145 ? 22.431 -12.938 6.562 1.00 8.84 437 ARG A CA 1
ATOM 1047 C C . ARG A 1 145 ? 22.593 -11.425 6.555 1.00 8.64 437 ARG A C 1
ATOM 1048 O O . ARG A 1 145 ? 23.404 -10.884 5.803 1.00 9.52 437 ARG A O 1
ATOM 1056 N N . ARG A 1 146 ? 21.811 -10.725 7.373 1.00 8.21 438 ARG A N 1
ATOM 1057 C CA . ARG A 1 146 ? 21.721 -9.284 7.253 1.00 8.82 438 ARG A CA 1
ATOM 1058 C C . ARG A 1 146 ? 21.035 -8.698 8.471 1.00 8.45 438 ARG A C 1
ATOM 1059 O O . ARG A 1 146 ? 20.361 -9.413 9.233 1.00 9.16 438 ARG A O 1
ATOM 1067 N N . VAL A 1 147 ? 21.190 -7.389 8.627 1.00 8.38 439 VAL A N 1
ATOM 1068 C CA . VAL A 1 147 ? 20.294 -6.617 9.474 1.00 8.53 439 VAL A CA 1
ATOM 1069 C C . VAL A 1 147 ? 19.523 -5.633 8.590 1.00 8.21 439 VAL A C 1
ATOM 1070 O O . VAL A 1 147 ? 20.029 -5.161 7.561 1.00 9.27 439 VAL A O 1
ATOM 1074 N N . GLU A 1 148 ? 18.283 -5.356 8.999 1.00 8.15 440 GLU A N 1
ATOM 1075 C CA . GLU A 1 148 ? 17.484 -4.305 8.409 1.00 8.41 440 GLU A CA 1
ATOM 1076 C C . GLU A 1 148 ? 17.227 -3.287 9.499 1.00 8.44 440 GLU A C 1
ATOM 1077 O O . GLU A 1 148 ? 16.629 -3.607 10.532 1.00 9.52 440 GLU A O 1
ATOM 1083 N N . ILE A 1 149 ? 17.689 -2.066 9.264 1.00 8.17 441 ILE A N 1
ATOM 108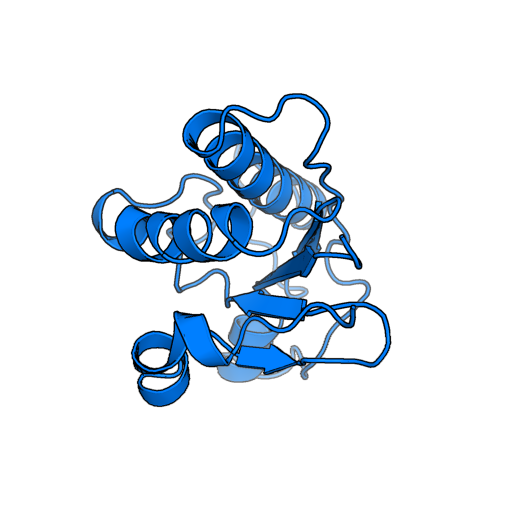4 C CA . ILE A 1 149 ? 17.569 -0.978 10.221 1.00 8.30 441 ILE A CA 1
ATOM 1085 C C . ILE A 1 149 ? 16.467 -0.039 9.706 1.00 9.16 441 ILE A C 1
ATOM 1086 O O . ILE A 1 149 ? 16.632 0.622 8.684 1.00 9.62 441 ILE A O 1
ATOM 1091 N N . THR A 1 150 ? 15.336 -0.008 10.402 1.00 10.52 442 THR A N 1
ATOM 1092 C CA . THR A 1 150 ? 14.201 0.794 9.988 1.00 10.41 442 THR A CA 1
ATOM 1093 C C . THR A 1 150 ? 14.122 2.018 10.875 1.00 9.86 442 THR A C 1
ATOM 1094 O O . THR A 1 150 ? 14.031 1.889 12.092 1.00 11.65 442 THR A O 1
ATOM 1098 N N . VAL A 1 151 ? 14.154 3.202 10.262 1.00 11.15 443 VAL A N 1
ATOM 1099 C CA . VAL A 1 151 ? 13.878 4.446 10.975 1.00 12.02 443 VAL A CA 1
ATOM 1100 C C . VAL A 1 151 ? 12.497 4.912 10.526 1.00 11.78 443 VAL A C 1
ATOM 1101 O O . VAL A 1 151 ? 12.209 5.032 9.332 1.00 13.06 443 VAL A O 1
ATOM 1105 N N . PHE A 1 152 ? 11.669 5.186 11.512 1.00 11.87 444 PHE A N 1
ATOM 1106 C CA . PHE A 1 152 ? 10.321 5.676 11.298 1.00 13.34 444 PHE A CA 1
ATOM 1107 C C . PHE A 1 152 ? 10.308 7.203 11.205 1.00 14.87 444 PHE A C 1
ATOM 1108 O O . PHE A 1 152 ? 11.298 7.862 11.460 1.00 14.46 444 PHE A O 1
ATOM 1116 N N . ALA A 1 153 ? 9.176 7.772 10.828 1.00 19.06 445 ALA A N 1
ATOM 1117 C CA . ALA A 1 153 ? 9.057 9.226 10.704 1.0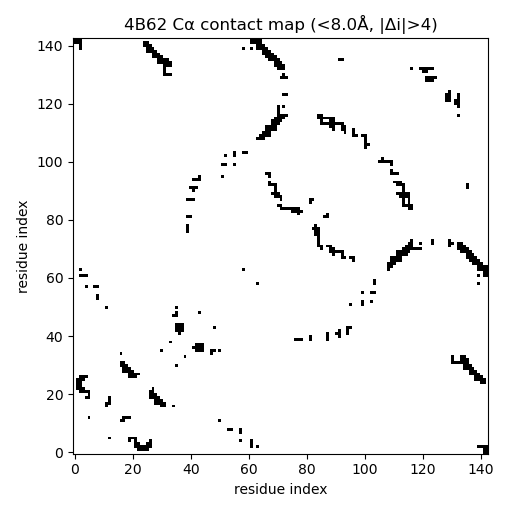0 19.97 445 ALA A CA 1
ATOM 1118 C C . ALA A 1 153 ? 9.373 9.961 12.005 1.00 22.13 445 ALA A C 1
ATOM 1119 O O . ALA A 1 153 ? 8.999 9.507 13.092 1.00 24.30 445 ALA A O 1
ATOM 1121 N N . GLU A 1 154 ? 10.048 11.105 11.897 1.00 23.10 446 GLU A N 1
ATOM 1122 C CA . GLU A 1 154 ? 10.329 11.929 13.078 1.00 24.57 446 GLU A CA 1
ATOM 1123 C C . GLU A 1 154 ? 9.039 12.596 13.562 1.00 27.46 446 GLU A C 1
ATOM 1124 O O . GLU A 1 154 ? 8.718 12.539 14.755 1.00 28.94 446 GLU A O 1
#

Secondary structure (DSSP, 8-state):
-----GGG-HHHHHTTS-EEEE-SSEEEEEEEGGGTB-TT--SBPGGGHHHHHHHHHHHHHS---EEEEEE--SS----SS--SHHHHHHHHHHHHHHHHHHHHT-TTSEEEEE-TTSS-SS-SSSHHHHHHHSEEEEEEE--

Foldseek 3Di:
DQQDQCVLCVVCVVVVQWDWDRDRWKIKIKGFVVLADDPQDQHGDPVNVVVLVSVLVSCLVFPFAKEKWFEAAQDDPADPCRRALQSSRQSNRVNSQVSSCVNNVPPPSYDYHYDYHPDQPADSPDPVSRRSRGIMMMMGGGD

Solvent-accessible surface area: 7291 Å² total; per-residue (Å²): 136,154,3,120,0,32,125,78,3,70,118,5,62,111,68,141,52,8,62,31,110,64,20,94,70,97,0,13,0,41,0,87,1,70,40,0,7,35,90,17,29,5,71,8,108,117,101,54,74,63,0,7,92,84,0,2,83,2,0,88,77,8,55,2,88,0,36,0,6,0,4,5,5,70,117,82,104,70,58,191,182,28,92,44,20,115,76,12,2,61,20,11,0,76,59,0,3,76,54,2,16,85,80,27,60,58,110,62,25,20,70,24,76,16,69,17,63,97,73,74,89,18,72,24,86,40,72,98,0,47,17,82,0,58,9,0,39,0,12,0,75,54,144

B-factor: mean 16.88, std 8.3, range [6.79, 59.66]

InterPro domains:
  IPR006665 OmpA-like domain [PF00691] (339-437)
  IPR006665 OmpA-like domain [PS51123] (327-447)
  IPR006665 OmpA-like domain [cd07185] (339-443)
  IPR017732 Type IV / VI secretion system, DotU [PF09850] (67-269)
  IPR017732 Type IV / VI secretion system, DotU [TIGR03349] (66-275)
  IPR017733 Type VI secretion system, OmpA-like domain, proteobacteria [TIGR03350] (307-443)
  IPR036737 OmpA-like domain superfamily [G3DSA:3.30.1330.60] (295-449)
  IPR036737 OmpA-like domain superfamily [SSF103088] (328-443)
  IPR038522 Type IV / VI secretion system, DotU superfamily [G3DSA:1.25.40.590] (63-221)

CATH classification: 3.30.1330.60

Nearest PDB structures (foldseek):
  4b62-assembly1_A  TM=1.007E+00  e=1.875E-32  Pseudomonas aeruginosa PAO1
  3wpx-assembly1_B  TM=9.228E-01  e=7.498E-15  Vibrio alginolyticus
  3s0w-assembly1_A  TM=8.990E-01  e=1.308E-11  Helicobacter pylori 26695
  3s0y-assembly1_A  TM=8.954E-01  e=3.065E-11  Helicobacter pylori 26695
  3s0h-assembly1_A  TM=8.726E-01  e=8.183E-11  Helicobacter pylori

Sequence (143 aa):
ERPRLARFLADDIKAQRRVAVEDAVDRSSVVTIRRGDDELFASASASSVRDEFQPLLLRIIADALRKVKGQVLVTGHSDNRPIATLRYPSNWKLSQARAQEVADLLGATTGDAGRFTAEEGRSSDTEPVATNASAEGRARNRRVEITVFAE

Radius of gyration: 14.28 Å; Cα contacts (8 Å, |Δi|>4): 347; chains: 1; bounding box: 31×38×30 Å